Protein AF-A0A6I7FG25-F1 (afdb_monomer)

Solvent-accessible surface area (backbone atoms only — not comparable to full-atom values): 5060 Å² total; per-residue (Å²): 133,87,78,88,71,71,49,81,38,63,82,58,59,71,36,92,92,41,89,83,84,80,79,77,86,76,92,63,94,82,87,89,87,78,91,85,82,86,85,84,90,82,84,70,97,55,99,73,84,87,87,86,85,84,73,69,53,76,43,96,89,73,49,32,30,87

pLDDT: mean 90.34, std 10.19, range [44.47, 97.5]

Secondary structure (DSSP, 8-state):
-PPPS----HHHHTSTT-----PPPPSS-----S----------SSSS--------EE-TTS-EE-

Radius of gyration: 14.17 Å; Cα contacts (8 Å, |Δi|>4): 34; chains: 1; bounding box: 33×25×36 Å

Structure (mmCIF, N/CA/C/O backbone):
data_AF-A0A6I7FG25-F1
#
_entry.id   AF-A0A6I7FG25-F1
#
loop_
_atom_site.group_PDB
_atom_site.id
_atom_site.type_symbol
_atom_site.label_atom_id
_atom_site.label_alt_id
_atom_site.label_comp_id
_atom_site.label_asym_id
_atom_site.label_entity_id
_atom_site.label_seq_id
_atom_site.pdbx_PDB_ins_code
_atom_site.Cartn_x
_atom_site.Cartn_y
_atom_site.Cartn_z
_atom_site.occupanc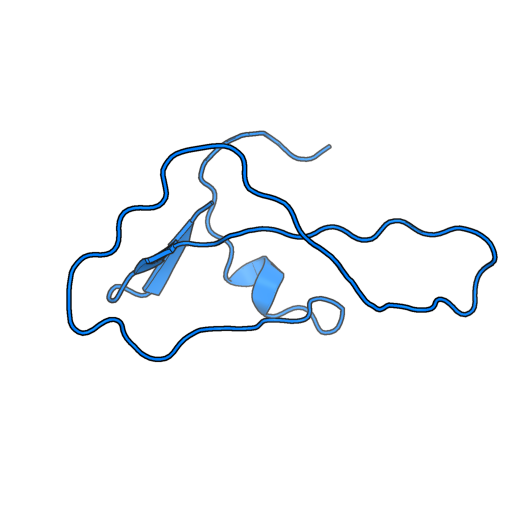y
_atom_site.B_iso_or_equiv
_atom_site.auth_seq_id
_atom_site.auth_comp_id
_atom_site.auth_asym_id
_atom_site.auth_atom_id
_atom_site.pdbx_PDB_model_num
ATOM 1 N N . MET A 1 1 ? 0.139 12.761 -14.413 1.00 44.47 1 MET A N 1
ATOM 2 C CA . MET A 1 1 ? 0.692 13.512 -13.267 1.00 44.47 1 MET A CA 1
ATOM 3 C C . MET A 1 1 ? -0.249 13.256 -12.104 1.00 44.47 1 MET A C 1
ATOM 5 O O . MET A 1 1 ? -1.409 13.623 -12.219 1.00 44.47 1 MET A O 1
ATOM 9 N N . PHE A 1 2 ? 0.179 12.511 -11.083 1.00 56.25 2 PHE A N 1
ATOM 10 C CA . PHE A 1 2 ? -0.668 12.246 -9.917 1.00 56.25 2 PHE A CA 1
ATOM 11 C C . PHE A 1 2 ? -0.774 13.538 -9.107 1.00 56.25 2 PHE A C 1
ATOM 13 O O . PHE A 1 2 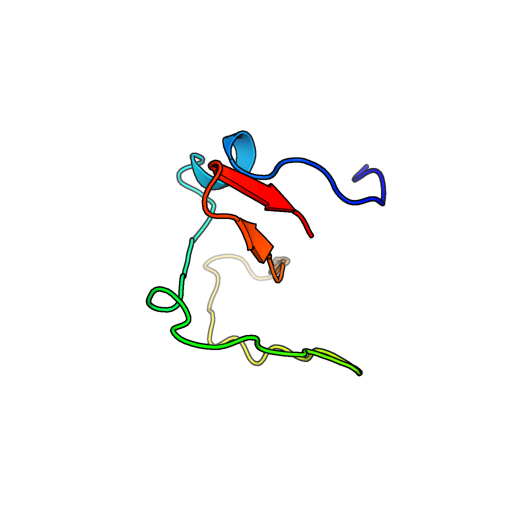? 0.245 14.106 -8.719 1.00 56.25 2 PHE A O 1
ATOM 20 N N . THR A 1 3 ? -1.986 14.045 -8.919 1.00 58.38 3 THR A N 1
ATOM 21 C CA . THR A 1 3 ? -2.243 15.164 -8.012 1.00 58.38 3 THR A CA 1
ATOM 22 C C . THR A 1 3 ? -2.115 14.666 -6.577 1.00 58.38 3 THR A C 1
ATOM 24 O O . THR A 1 3 ? -2.701 13.644 -6.228 1.00 58.38 3 THR A O 1
ATOM 27 N N . SER A 1 4 ? -1.335 15.362 -5.752 1.00 67.25 4 SER A N 1
ATOM 28 C CA . SER A 1 4 ? -1.159 15.013 -4.338 1.00 67.25 4 SER A CA 1
ATOM 29 C C . SER A 1 4 ? -2.404 15.369 -3.522 1.00 67.25 4 SER A C 1
ATOM 31 O O . SER A 1 4 ? -2.970 16.444 -3.712 1.00 67.25 4 SER A O 1
ATOM 33 N N . GLY A 1 5 ? -2.807 14.490 -2.603 1.00 73.25 5 GLY A N 1
ATOM 34 C CA . GLY A 1 5 ? -3.948 14.691 -1.705 1.00 73.25 5 GLY A CA 1
ATOM 35 C C . GLY A 1 5 ? -4.675 13.385 -1.375 1.00 73.25 5 GLY A C 1
ATOM 36 O O . GLY A 1 5 ? -4.432 12.361 -2.013 1.00 73.25 5 GLY A O 1
ATOM 37 N N . ALA A 1 6 ? -5.570 13.436 -0.388 1.00 79.19 6 ALA A N 1
ATOM 38 C CA . ALA A 1 6 ? -6.459 12.330 -0.044 1.00 79.19 6 ALA A CA 1
ATOM 39 C C . ALA A 1 6 ? -7.587 12.246 -1.084 1.00 79.19 6 ALA A C 1
ATOM 41 O O . ALA A 1 6 ? -8.586 12.963 -1.003 1.00 79.19 6 ALA A O 1
ATOM 42 N N . PHE A 1 7 ? -7.389 11.409 -2.100 1.00 83.38 7 PHE A N 1
ATOM 43 C CA . PHE A 1 7 ? -8.386 11.125 -3.130 1.00 83.38 7 PHE A CA 1
ATOM 44 C C . PHE A 1 7 ? -8.982 9.740 -2.927 1.00 83.38 7 PHE A C 1
ATOM 46 O O . PHE A 1 7 ? -8.298 8.830 -2.461 1.00 83.38 7 PHE A O 1
ATOM 53 N N . GLU A 1 8 ? -10.231 9.591 -3.351 1.00 88.25 8 GLU A N 1
ATOM 54 C CA . GLU A 1 8 ? -10.931 8.314 -3.363 1.00 88.25 8 GLU A CA 1
ATOM 55 C C . GLU A 1 8 ? -10.206 7.292 -4.253 1.00 88.25 8 GLU A C 1
ATOM 57 O O . GLU A 1 8 ? -9.827 7.613 -5.383 1.00 88.25 8 GLU A O 1
ATOM 62 N N . GLN A 1 9 ? -9.993 6.076 -3.742 1.00 89.94 9 GLN A N 1
ATOM 63 C CA . GLN A 1 9 ? -9.192 5.050 -4.424 1.00 89.94 9 GLN A CA 1
ATOM 64 C C . GLN A 1 9 ? -10.004 3.926 -5.077 1.00 89.94 9 GLN A C 1
ATOM 66 O O . GLN A 1 9 ? -9.434 3.212 -5.901 1.00 89.94 9 GLN A O 1
ATOM 71 N N . ARG A 1 10 ? -11.304 3.781 -4.780 1.00 90.12 10 ARG A N 1
ATOM 72 C CA . ARG A 1 10 ? -12.136 2.660 -5.271 1.00 90.12 10 ARG A CA 1
ATOM 73 C C . ARG A 1 10 ? -12.032 2.422 -6.782 1.00 90.12 10 ARG A C 1
ATOM 75 O O . ARG A 1 10 ? -11.723 1.311 -7.195 1.00 90.12 10 ARG A O 1
ATOM 82 N N . ASP A 1 11 ? -12.154 3.468 -7.601 1.00 90.44 11 ASP A N 1
ATOM 83 C CA . ASP A 1 11 ? -12.052 3.350 -9.068 1.00 90.44 11 ASP A CA 1
ATOM 84 C C . ASP A 1 11 ? -10.687 2.802 -9.534 1.00 90.44 11 ASP A C 1
ATOM 86 O O . ASP A 1 11 ? -10.568 2.175 -10.588 1.00 90.44 11 ASP A O 1
ATOM 90 N N . ILE A 1 12 ? -9.622 3.059 -8.768 1.00 91.19 12 ILE A N 1
ATOM 91 C CA . ILE A 1 12 ? -8.275 2.565 -9.070 1.00 91.19 12 ILE A CA 1
ATOM 92 C C . ILE A 1 12 ? -8.121 1.115 -8.603 1.00 91.19 12 ILE A C 1
ATOM 94 O O . ILE A 1 12 ? -7.480 0.330 -9.296 1.00 91.19 12 ILE A O 1
ATOM 98 N N . GLU A 1 13 ? -8.695 0.764 -7.453 1.00 92.50 13 GLU A N 1
ATOM 99 C CA . GLU A 1 13 ? -8.672 -0.588 -6.878 1.00 92.50 13 GLU A CA 1
ATOM 100 C C . GLU A 1 13 ? -9.412 -1.620 -7.739 1.00 92.50 13 GLU A C 1
ATOM 102 O O . GLU A 1 13 ? -9.035 -2.788 -7.746 1.00 92.50 13 GLU A O 1
ATOM 107 N N . GLU A 1 14 ? -10.417 -1.201 -8.511 1.00 93.75 14 GLU A N 1
ATOM 108 C CA . GLU A 1 14 ? -11.154 -2.079 -9.432 1.00 93.75 14 GLU A CA 1
ATOM 109 C C . GLU A 1 14 ? -10.343 -2.505 -10.670 1.00 93.75 14 GLU A C 1
ATOM 111 O O . GLU A 1 14 ? -10.740 -3.413 -11.409 1.00 93.75 14 GLU A O 1
ATOM 116 N N . ARG A 1 15 ? -9.201 -1.861 -10.936 1.00 95.62 15 ARG A N 1
ATOM 117 C CA . ARG A 1 15 ? -8.384 -2.183 -12.106 1.00 95.62 15 ARG A CA 1
ATOM 118 C C . ARG A 1 15 ? -7.678 -3.525 -11.939 1.00 95.62 15 ARG A C 1
ATOM 120 O O . ARG A 1 15 ? -7.054 -3.806 -10.924 1.00 95.62 15 ARG A O 1
ATOM 127 N N . GLN A 1 16 ? -7.657 -4.315 -13.012 1.00 95.81 16 GLN A N 1
ATOM 128 C CA . GLN A 1 16 ? -7.008 -5.634 -13.024 1.00 95.81 16 GLN A CA 1
ATOM 129 C C . GLN A 1 16 ? -5.485 -5.591 -12.820 1.00 95.81 16 GLN A C 1
ATOM 131 O O . GLN A 1 16 ? -4.890 -6.601 -12.453 1.00 95.81 16 GLN A O 1
ATOM 136 N N . ASP A 1 17 ? -4.848 -4.448 -13.077 1.00 93.25 17 ASP A N 1
ATOM 137 C CA . ASP A 1 17 ? -3.412 -4.234 -12.889 1.00 93.25 17 ASP A CA 1
ATOM 138 C C . ASP A 1 17 ? -3.058 -3.645 -11.512 1.00 93.25 17 ASP A C 1
ATOM 140 O O . ASP A 1 17 ? -1.905 -3.287 -11.267 1.00 93.25 17 ASP A O 1
ATOM 144 N N . VAL A 1 18 ? -4.031 -3.565 -10.600 1.00 95.88 18 VAL A N 1
ATOM 145 C CA . VAL A 1 18 ? -3.845 -3.107 -9.223 1.00 95.88 18 VAL A CA 1
ATOM 146 C C . VAL A 1 18 ? -4.066 -4.278 -8.272 1.00 95.88 18 VAL A C 1
ATOM 148 O O . VAL A 1 18 ? -5.156 -4.829 -8.158 1.00 95.88 18 VAL A O 1
ATOM 151 N N . LEU A 1 19 ? -3.003 -4.670 -7.571 1.00 96.06 19 LEU A N 1
ATOM 152 C CA . LEU A 1 19 ? -3.085 -5.691 -6.530 1.00 96.06 19 LEU A CA 1
ATOM 153 C C . LEU A 1 19 ? -3.545 -5.039 -5.222 1.00 96.06 19 LEU A C 1
ATOM 155 O O . LEU A 1 19 ? -2.854 -4.167 -4.692 1.00 96.06 19 LEU A O 1
ATOM 159 N N . VAL A 1 20 ? -4.693 -5.478 -4.705 1.00 95.81 20 VAL A N 1
ATOM 160 C CA . VAL A 1 20 ? -5.297 -4.960 -3.470 1.00 95.81 20 VAL A CA 1
ATOM 161 C C . VAL A 1 20 ? -5.114 -5.969 -2.339 1.00 95.81 20 VAL A C 1
ATOM 163 O O . VAL A 1 20 ? -5.447 -7.146 -2.478 1.00 95.81 20 VAL A O 1
ATOM 166 N N . TYR A 1 21 ? -4.587 -5.496 -1.211 1.00 95.25 21 TYR A N 1
ATOM 167 C CA . TYR A 1 21 ? -4.395 -6.278 0.008 1.00 95.25 21 TYR A CA 1
ATOM 168 C C . TYR A 1 21 ? -4.993 -5.508 1.181 1.00 95.25 21 TYR A C 1
ATOM 170 O O . TYR A 1 21 ? -4.652 -4.344 1.387 1.00 95.25 21 TYR A O 1
ATOM 178 N N . SER A 1 22 ? -5.842 -6.164 1.966 1.00 95.06 22 SER A N 1
ATOM 179 C CA . SER A 1 22 ? -6.509 -5.558 3.121 1.00 95.06 22 SER A CA 1
ATOM 180 C C . SER A 1 22 ? -6.287 -6.410 4.363 1.00 95.06 22 SER A C 1
ATOM 182 O O . SER A 1 22 ? -6.233 -7.640 4.286 1.00 95.06 22 SER A O 1
ATOM 184 N N . SER A 1 23 ? -6.163 -5.759 5.518 1.00 95.44 23 SER A N 1
ATOM 185 C CA . SER A 1 23 ? -6.291 -6.450 6.798 1.00 95.44 23 SER A CA 1
ATOM 186 C C . SER A 1 23 ? -7.742 -6.907 7.007 1.00 95.44 23 SER A C 1
ATOM 188 O O . SER A 1 23 ? -8.652 -6.437 6.318 1.00 95.44 23 SER A O 1
ATOM 190 N N . PRO A 1 24 ? -8.002 -7.770 8.000 1.00 95.31 24 PRO A N 1
ATOM 191 C CA . PRO A 1 24 ? -9.324 -7.845 8.608 1.00 95.31 24 PRO A CA 1
ATOM 192 C C . PRO A 1 24 ? -9.777 -6.473 9.133 1.00 95.31 24 PRO A C 1
ATOM 194 O O . PRO A 1 24 ? -8.964 -5.555 9.292 1.00 95.31 24 PRO A O 1
ATOM 197 N N . ILE A 1 25 ? -11.071 -6.356 9.437 1.00 94.19 25 ILE A N 1
ATOM 198 C CA . ILE A 1 25 ? -11.620 -5.185 10.129 1.00 94.19 25 ILE A CA 1
ATOM 199 C C . ILE A 1 25 ? -10.866 -5.006 11.451 1.00 94.19 25 ILE A C 1
ATOM 201 O O . ILE A 1 25 ? -10.706 -5.962 12.209 1.00 94.19 25 ILE A O 1
ATOM 205 N N . LEU A 1 26 ? -10.398 -3.786 11.709 1.00 95.62 26 LEU A N 1
ATOM 206 C CA . LEU A 1 26 ? -9.726 -3.449 12.958 1.00 95.62 26 LEU A CA 1
ATOM 207 C C . LEU A 1 26 ? -10.762 -3.398 14.093 1.00 95.62 26 LEU A C 1
ATOM 2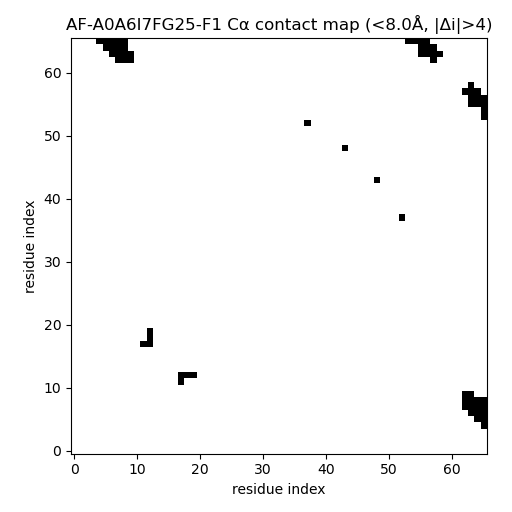09 O O . LEU A 1 26 ? -11.770 -2.704 13.980 1.00 95.62 26 LEU A O 1
ATOM 213 N N . GLU A 1 27 ? -10.525 -4.139 15.177 1.00 96.00 27 GLU A N 1
ATOM 214 C CA . GLU A 1 27 ? -11.420 -4.171 16.351 1.00 96.00 27 GLU A CA 1
ATOM 215 C C . GLU A 1 27 ? -11.197 -2.981 17.300 1.00 96.00 27 GLU A C 1
ATOM 217 O O . GLU A 1 27 ? -12.041 -2.668 18.139 1.00 96.00 27 GLU A O 1
ATOM 222 N N . GLU A 1 28 ? -10.066 -2.298 17.143 1.00 95.69 28 GLU A N 1
ATOM 223 C CA . GLU A 1 28 ? -9.657 -1.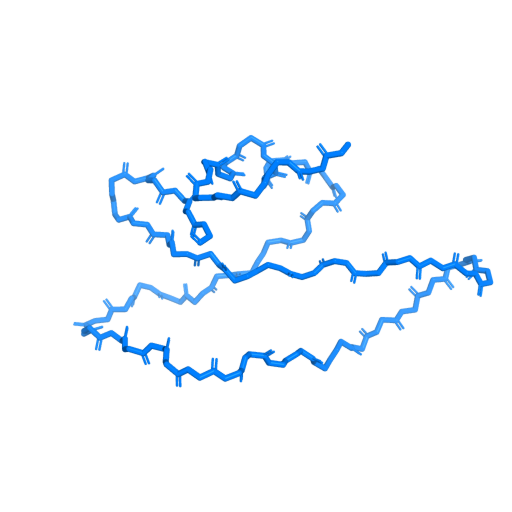134 17.916 1.00 95.69 28 GLU A CA 1
ATOM 224 C C . GLU A 1 28 ? -8.951 -0.108 17.021 1.00 95.69 28 GLU A C 1
ATOM 226 O O . GLU A 1 28 ? -8.526 -0.410 15.904 1.00 95.69 28 GLU A O 1
ATOM 231 N N . ASN A 1 29 ? -8.828 1.126 17.513 1.00 94.44 29 ASN A N 1
ATOM 232 C CA . ASN A 1 29 ? -8.160 2.194 16.777 1.00 94.44 29 ASN A CA 1
ATOM 233 C C . ASN A 1 29 ? -6.667 1.879 16.597 1.00 94.44 29 ASN A C 1
ATOM 235 O O . ASN A 1 29 ? -5.975 1.579 17.569 1.00 94.44 29 ASN A O 1
ATOM 239 N N . MET A 1 30 ? -6.161 2.040 15.372 1.00 95.38 30 MET A N 1
ATOM 240 C CA . MET A 1 30 ? -4.746 1.870 15.043 1.00 95.38 30 MET A CA 1
ATOM 241 C C . MET A 1 30 ? -4.138 3.197 14.587 1.00 95.38 30 MET A C 1
ATOM 243 O O . MET A 1 30 ? -4.624 3.820 13.648 1.00 95.38 30 MET A O 1
ATOM 247 N N . GLU A 1 31 ? -3.048 3.613 15.230 1.00 96.19 31 GLU A N 1
ATOM 248 C CA . GLU A 1 31 ? -2.272 4.786 14.822 1.00 96.19 31 GLU A CA 1
ATOM 249 C C . GLU A 1 31 ? -1.046 4.359 14.003 1.00 96.19 31 GLU A C 1
ATOM 251 O O . GLU A 1 31 ? -0.281 3.485 14.417 1.00 96.19 31 GLU A O 1
ATOM 256 N N . VAL A 1 32 ? -0.827 5.008 12.856 1.00 95.44 32 VAL A N 1
ATOM 257 C CA . VAL A 1 32 ? 0.372 4.828 12.027 1.00 95.44 32 VAL A CA 1
ATOM 258 C C . VAL A 1 32 ? 1.089 6.167 11.887 1.00 95.44 32 VAL A C 1
ATOM 260 O O . VAL A 1 32 ? 0.756 6.977 11.026 1.00 95.44 32 VAL A O 1
ATOM 263 N N . THR A 1 33 ? 2.109 6.382 12.718 1.00 96.75 33 THR A N 1
ATOM 264 C CA . THR A 1 33 ? 2.886 7.629 12.745 1.00 96.75 33 THR A CA 1
ATOM 265 C C . THR A 1 33 ? 4.365 7.352 12.486 1.00 96.75 33 THR A C 1
ATOM 267 O O . THR A 1 33 ? 5.023 6.626 13.231 1.00 96.75 33 THR A O 1
ATOM 270 N N . GLY A 1 34 ? 4.908 7.967 11.433 1.00 96.88 34 GLY A N 1
ATOM 271 C CA . GLY A 1 34 ? 6.327 7.900 11.079 1.00 96.88 34 GLY A CA 1
ATOM 272 C C . GLY A 1 34 ? 6.589 7.428 9.644 1.00 96.88 34 GLY A C 1
ATOM 273 O O . GLY A 1 34 ? 5.665 7.317 8.839 1.00 96.88 34 GLY A O 1
ATOM 274 N N . PRO A 1 35 ? 7.863 7.177 9.285 1.00 96.38 35 PRO A N 1
ATOM 275 C CA . PRO A 1 35 ? 8.222 6.754 7.936 1.00 96.38 35 PRO A CA 1
ATOM 276 C C . PRO A 1 35 ? 7.675 5.361 7.604 1.00 96.38 35 PRO A C 1
ATOM 278 O O . PRO A 1 35 ? 8.038 4.377 8.250 1.00 96.38 35 PRO A O 1
ATOM 281 N N . VAL A 1 36 ? 6.888 5.262 6.534 1.00 94.00 36 VAL A N 1
ATOM 282 C CA . VAL A 1 36 ? 6.409 3.985 5.991 1.00 94.00 36 VAL A CA 1
ATOM 283 C C . VAL A 1 36 ? 7.406 3.468 4.953 1.00 94.00 36 VAL A C 1
ATOM 285 O O . VAL A 1 36 ? 7.839 4.203 4.065 1.00 94.00 36 VAL A O 1
ATOM 288 N N . LYS A 1 37 ? 7.802 2.196 5.067 1.00 95.56 37 LYS A N 1
ATOM 289 C CA . LYS A 1 37 ? 8.713 1.527 4.126 1.00 95.56 37 LYS A CA 1
ATOM 290 C C . LYS A 1 37 ? 8.100 0.216 3.662 1.00 95.56 37 LYS A C 1
ATOM 292 O O . LYS A 1 37 ? 7.594 -0.545 4.480 1.00 95.56 37 LYS A O 1
ATOM 297 N N . VAL A 1 38 ? 8.235 -0.082 2.374 1.00 95.38 38 VAL A N 1
ATOM 298 C CA . VAL A 1 38 ? 7.822 -1.360 1.787 1.00 95.38 38 VAL A CA 1
ATOM 299 C C . VAL A 1 38 ? 9.041 -2.179 1.371 1.00 95.38 38 VAL A C 1
ATOM 301 O O . VAL A 1 38 ? 10.073 -1.632 0.984 1.00 95.38 38 VAL A O 1
ATOM 304 N N . ARG A 1 39 ? 8.93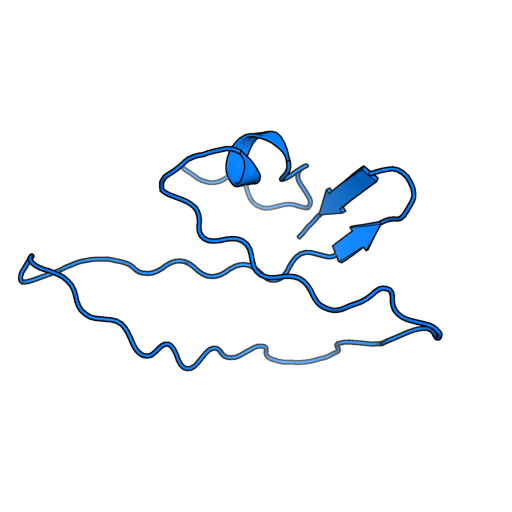3 -3.505 1.483 1.00 95.69 39 ARG A N 1
ATOM 305 C CA . ARG A 1 39 ? 9.947 -4.471 1.040 1.00 95.69 39 ARG A CA 1
ATOM 306 C C . ARG A 1 39 ? 9.291 -5.457 0.069 1.00 95.69 39 ARG A C 1
ATOM 308 O O . ARG A 1 39 ? 8.933 -6.555 0.489 1.00 95.69 39 ARG A O 1
ATOM 315 N N . PRO A 1 40 ? 9.055 -5.059 -1.191 1.00 93.25 40 PRO A N 1
ATOM 316 C CA . PRO A 1 40 ? 8.396 -5.92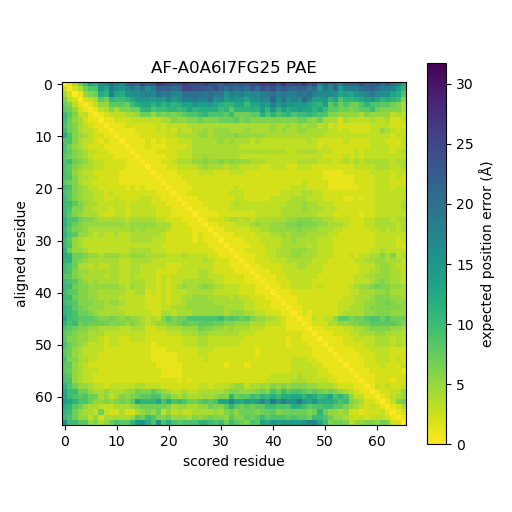5 -2.150 1.00 93.25 40 PRO A CA 1
ATOM 317 C C . PRO A 1 40 ? 9.357 -7.029 -2.591 1.00 93.25 40 PRO A C 1
ATOM 319 O O . PRO A 1 40 ? 10.541 -6.791 -2.826 1.00 93.25 40 PRO A O 1
ATOM 322 N N . TRP A 1 41 ? 8.830 -8.239 -2.717 1.00 96.06 41 TRP A N 1
ATOM 323 C CA . TRP A 1 41 ? 9.459 -9.308 -3.482 1.00 96.06 41 TRP A CA 1
ATOM 324 C C . TRP A 1 41 ? 8.687 -9.425 -4.784 1.00 96.06 41 TRP A C 1
ATOM 326 O O . TRP A 1 41 ? 7.584 -9.962 -4.813 1.00 96.06 41 TRP A O 1
ATOM 336 N N . ALA A 1 42 ? 9.246 -8.855 -5.843 1.00 94.44 42 ALA A N 1
ATOM 337 C CA . ALA A 1 42 ? 8.611 -8.794 -7.146 1.00 94.44 42 ALA A CA 1
ATOM 338 C C . ALA A 1 42 ? 9.643 -9.058 -8.242 1.00 94.44 42 ALA A C 1
ATOM 340 O O . ALA A 1 42 ? 10.839 -8.828 -8.062 1.00 94.44 42 ALA A O 1
ATOM 341 N N . ALA A 1 43 ? 9.161 -9.538 -9.381 1.00 96.00 43 ALA A N 1
ATOM 342 C CA . ALA A 1 43 ? 9.939 -9.712 -10.595 1.00 96.00 43 ALA A CA 1
ATOM 343 C C . ALA A 1 43 ? 9.129 -9.174 -11.774 1.00 96.00 43 ALA A C 1
ATOM 345 O O . ALA A 1 43 ? 7.901 -9.261 -11.778 1.00 96.00 43 ALA A O 1
ATOM 346 N N . SER A 1 44 ? 9.825 -8.634 -12.770 1.00 96.50 44 SER A N 1
ATOM 347 C CA . SER A 1 44 ? 9.234 -8.208 -14.036 1.00 96.50 44 SER A CA 1
ATOM 348 C C . SER A 1 44 ? 9.769 -9.064 -15.176 1.00 96.50 44 SER A C 1
ATOM 350 O O . SER A 1 44 ? 10.878 -9.594 -15.107 1.00 96.50 44 SER A O 1
ATOM 352 N N . SER A 1 45 ? 8.981 -9.178 -16.241 1.00 97.50 45 SER A N 1
ATOM 353 C CA . SER A 1 45 ? 9.449 -9.722 -17.520 1.00 97.50 45 SER A CA 1
ATOM 354 C C . SER A 1 45 ? 10.228 -8.690 -18.347 1.00 97.50 45 SER A C 1
ATOM 356 O O . SER A 1 45 ? 10.864 -9.056 -19.335 1.00 97.50 45 SER A O 1
ATOM 358 N N . THR A 1 46 ? 10.204 -7.413 -17.948 1.00 96.69 46 THR A N 1
ATOM 359 C CA . THR A 1 46 ? 10.966 -6.325 -18.571 1.00 96.69 46 THR A CA 1
ATOM 360 C C . THR A 1 46 ? 12.236 -6.003 -17.777 1.00 96.69 46 THR A C 1
ATOM 362 O O . THR A 1 46 ? 12.244 -6.163 -16.556 1.00 96.69 46 THR A O 1
ATOM 365 N N . PRO A 1 47 ? 13.302 -5.506 -18.436 1.00 96.06 47 PRO A N 1
ATOM 366 C CA . PRO A 1 47 ? 14.536 -5.114 -17.748 1.00 96.06 47 PRO A CA 1
ATOM 367 C C . PRO A 1 47 ? 14.377 -3.959 -16.751 1.00 96.06 47 PRO A C 1
ATOM 369 O O . PRO A 1 47 ? 15.174 -3.855 -15.826 1.00 96.06 47 PRO A O 1
ATOM 372 N N . ASP A 1 48 ? 13.379 -3.095 -16.956 1.00 97.31 48 ASP A N 1
ATOM 373 C CA . ASP A 1 48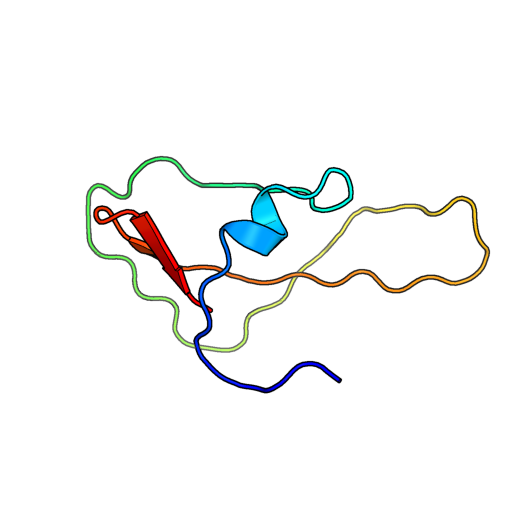 ? 13.104 -1.925 -16.122 1.00 97.31 48 ASP A CA 1
ATOM 374 C C . ASP A 1 48 ? 11.591 -1.773 -15.912 1.00 97.31 48 ASP A C 1
ATOM 376 O O . ASP A 1 48 ? 10.801 -2.034 -16.833 1.00 97.31 48 ASP A O 1
ATOM 380 N N . THR A 1 49 ? 11.184 -1.431 -14.690 1.00 95.62 49 THR A N 1
ATOM 381 C CA . THR A 1 49 ? 9.787 -1.186 -14.316 1.00 95.6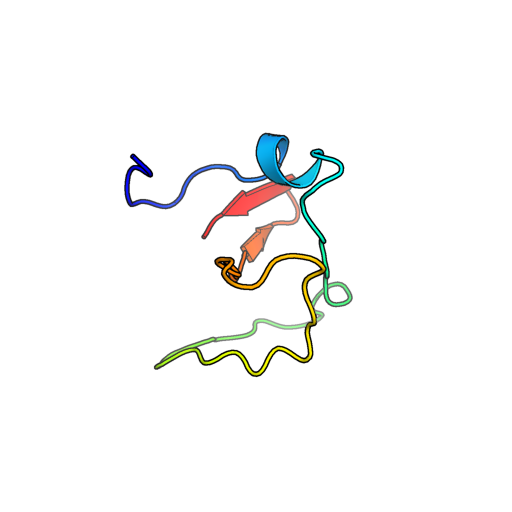2 49 THR A CA 1
ATOM 382 C C . THR A 1 49 ? 9.679 -0.505 -12.951 1.00 95.62 49 THR A C 1
ATOM 384 O O . THR A 1 49 ? 10.507 -0.730 -12.065 1.00 95.62 49 THR A O 1
ATOM 387 N N . ASP A 1 50 ? 8.599 0.250 -12.756 1.00 95.06 50 ASP A N 1
ATOM 388 C CA . ASP A 1 50 ? 8.261 0.878 -11.483 1.00 95.06 50 ASP A CA 1
ATOM 389 C C . ASP A 1 50 ? 7.225 0.046 -10.714 1.00 95.06 50 ASP A C 1
ATOM 391 O O . ASP A 1 50 ? 6.193 -0.351 -11.257 1.00 95.06 50 ASP A O 1
ATOM 395 N N . PHE A 1 51 ? 7.450 -0.139 -9.411 1.00 94.19 51 PHE A N 1
ATOM 396 C CA . PHE A 1 51 ? 6.444 -0.663 -8.485 1.00 94.19 51 PHE A CA 1
ATOM 397 C C . PHE A 1 51 ? 5.967 0.456 -7.564 1.00 94.19 51 PHE A C 1
ATOM 399 O O . PHE A 1 51 ? 6.739 1.001 -6.774 1.00 94.19 51 PHE A O 1
ATOM 406 N N . VAL A 1 52 ? 4.677 0.779 -7.637 1.00 93.94 52 VAL A N 1
ATOM 407 C CA . VAL A 1 52 ? 4.051 1.793 -6.784 1.00 93.94 52 VAL A CA 1
ATOM 408 C C . VAL A 1 52 ? 3.244 1.101 -5.694 1.00 93.94 52 VAL A C 1
ATOM 410 O O . VAL A 1 52 ? 2.423 0.234 -5.978 1.00 93.94 52 VAL A O 1
ATOM 413 N N . VAL A 1 53 ? 3.459 1.511 -4.444 1.00 93.81 53 VAL A N 1
ATOM 414 C CA . VAL A 1 53 ? 2.719 1.009 -3.280 1.00 93.81 53 VAL A CA 1
ATOM 415 C C . VAL A 1 53 ? 2.083 2.187 -2.560 1.00 93.81 53 VAL A C 1
ATOM 417 O O . VAL A 1 53 ? 2.727 3.217 -2.357 1.00 93.81 53 VAL A O 1
ATOM 420 N N . ARG A 1 54 ? 0.817 2.028 -2.178 1.00 92.31 54 ARG A N 1
ATOM 421 C CA . ARG A 1 54 ? 0.040 3.011 -1.422 1.00 92.31 54 ARG A CA 1
ATOM 422 C C . ARG A 1 54 ? -0.519 2.345 -0.170 1.00 92.31 54 ARG A C 1
ATOM 424 O O . ARG A 1 54 ? -0.946 1.197 -0.238 1.00 92.31 54 ARG A O 1
ATOM 431 N N . LEU A 1 55 ? -0.491 3.060 0.951 1.00 93.50 55 LEU A N 1
ATOM 432 C CA . LEU A 1 55 ? -1.197 2.678 2.171 1.00 93.50 55 LEU A CA 1
ATOM 433 C C . LEU A 1 55 ? -2.523 3.439 2.181 1.00 93.50 55 LEU A C 1
ATOM 435 O O . LEU A 1 55 ? -2.499 4.654 2.010 1.00 93.50 55 LEU A O 1
ATOM 439 N N . ILE A 1 56 ? -3.638 2.722 2.307 1.00 93.88 56 ILE A N 1
ATOM 440 C CA . ILE A 1 56 ? -4.994 3.275 2.224 1.00 93.88 56 ILE A CA 1
ATOM 441 C C . ILE A 1 56 ? -5.707 3.042 3.557 1.00 93.88 56 ILE A C 1
ATOM 443 O O . ILE A 1 56 ? -5.671 1.925 4.077 1.00 93.88 56 ILE A O 1
ATOM 447 N N . ASP A 1 57 ? -6.366 4.073 4.078 1.00 92.94 57 ASP A N 1
ATOM 448 C CA . ASP A 1 57 ? -7.387 3.947 5.117 1.00 92.94 57 ASP A CA 1
ATOM 449 C C . ASP A 1 57 ? -8.733 3.606 4.461 1.00 92.94 57 ASP A C 1
ATOM 451 O O . ASP A 1 57 ? -9.244 4.362 3.628 1.00 92.94 57 ASP A O 1
ATOM 455 N N . VAL A 1 58 ? -9.274 2.438 4.808 1.00 93.25 58 VAL A N 1
ATOM 456 C CA . VAL A 1 58 ? -10.539 1.912 4.288 1.00 93.25 58 VAL A CA 1
ATOM 457 C C . VAL A 1 58 ? -11.602 2.082 5.360 1.00 93.25 58 VAL A C 1
ATOM 459 O O . VAL A 1 58 ? -11.683 1.318 6.324 1.00 93.25 58 VAL A O 1
ATOM 462 N N . HIS A 1 59 ? -12.431 3.100 5.180 1.00 90.06 59 HIS A N 1
ATOM 463 C CA . HIS A 1 59 ? -13.407 3.508 6.170 1.00 90.06 59 HIS A CA 1
ATOM 464 C C . HIS A 1 59 ? -14.717 2.696 6.026 1.00 90.06 59 HIS A C 1
ATOM 466 O O . HIS A 1 59 ? -15.118 2.365 4.905 1.00 90.06 59 HIS A O 1
ATOM 472 N N . PRO A 1 60 ? -15.446 2.387 7.121 1.00 86.38 60 PRO A N 1
ATOM 473 C CA . PRO A 1 60 ? -16.668 1.570 7.062 1.00 86.38 60 PRO A CA 1
ATOM 474 C C . PRO A 1 60 ? -17.805 2.127 6.188 1.00 86.38 60 PRO A C 1
ATOM 476 O O . PRO A 1 60 ? -18.705 1.387 5.802 1.00 86.38 60 PRO A O 1
ATOM 479 N N . ASP A 1 61 ? -17.779 3.424 5.871 1.00 86.62 61 ASP A N 1
ATOM 480 C CA . ASP A 1 61 ? -18.707 4.092 4.944 1.00 86.62 61 ASP A CA 1
ATOM 481 C C . ASP A 1 61 ? -18.269 3.983 3.469 1.00 86.62 61 ASP A C 1
ATOM 483 O O . ASP A 1 61 ? -18.781 4.703 2.610 1.00 86.62 61 ASP A O 1
ATOM 487 N N . ALA A 1 62 ? -17.343 3.065 3.180 1.00 76.38 62 ALA A N 1
ATOM 488 C CA . ALA A 1 62 ? -16.775 2.771 1.871 1.00 76.38 62 ALA A CA 1
ATOM 489 C C . ALA A 1 62 ? -15.945 3.909 1.252 1.00 76.38 62 ALA A C 1
ATOM 491 O O . ALA A 1 62 ? -15.773 3.936 0.036 1.00 76.38 62 ALA A O 1
ATOM 492 N N . ARG A 1 63 ? -15.416 4.845 2.052 1.00 84.75 63 ARG A N 1
ATOM 493 C CA . ARG A 1 63 ? -14.394 5.801 1.590 1.00 84.75 63 ARG A CA 1
ATOM 494 C C . ARG A 1 63 ? -13.000 5.210 1.745 1.00 84.75 63 ARG A C 1
ATOM 496 O O . ARG A 1 63 ? -12.664 4.719 2.818 1.00 84.75 63 ARG A O 1
ATOM 503 N N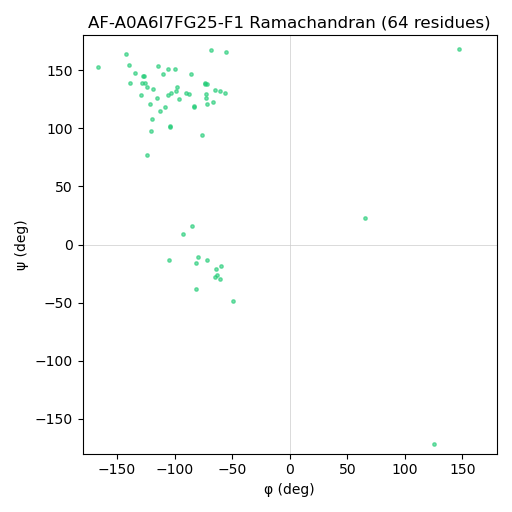 . HIS A 1 64 ? -12.210 5.255 0.678 1.00 87.88 64 HIS A N 1
ATOM 504 C CA . HIS A 1 64 ? -10.854 4.711 0.637 1.00 87.88 64 HIS A CA 1
ATOM 505 C C . HIS A 1 64 ? -9.878 5.847 0.332 1.00 87.88 64 HIS A C 1
ATOM 507 O O . HIS A 1 64 ? -9.853 6.359 -0.791 1.00 87.88 64 HIS A O 1
ATOM 513 N N . THR A 1 65 ? -9.092 6.269 1.322 1.00 84.19 65 THR A N 1
ATOM 514 C CA . THR A 1 65 ? -8.236 7.464 1.217 1.00 84.19 65 THR A CA 1
ATOM 515 C C . THR A 1 65 ? -6.781 7.176 1.565 1.00 84.19 65 THR A C 1
ATOM 517 O O . THR A 1 65 ? -6.504 6.364 2.442 1.00 84.19 65 THR A O 1
ATOM 520 N N . ILE A 1 66 ? -5.857 7.851 0.869 1.00 78.38 66 ILE A N 1
ATOM 521 C CA . ILE A 1 66 ? -4.420 7.884 1.206 1.00 78.38 66 ILE A CA 1
ATOM 522 C C . ILE A 1 66 ? -4.146 8.800 2.399 1.00 78.38 66 ILE A C 1
ATOM 524 O O . ILE A 1 66 ? -4.866 9.822 2.510 1.00 78.38 66 ILE A O 1
#

Sequence (66 aa):
MFTSGAFEQRDIEERQDVLVYSSPILEENMEVTGPVKVRPWAASSTPDTDFVVRLIDVHPDARHTI

Mean predicted aligned error: 4.64 Å

Foldseek 3Di:
DDDDDWDFCVVVCPDPPDDDDDDPDDPDDDDDDDDDDDDDDDDDPDPDDDDDDDDWDQDPVRGTTD